Protein AF-A0A7W0XW41-F1 (afdb_monomer_lite)

Structure (mmCIF, N/CA/C/O backbone):
data_AF-A0A7W0XW41-F1
#
_entry.id   AF-A0A7W0XW41-F1
#
loop_
_atom_site.group_PDB
_atom_site.id
_atom_site.type_symbol
_atom_site.label_atom_id
_atom_site.label_alt_id
_atom_site.label_comp_id
_atom_site.label_asym_id
_atom_site.label_entity_id
_atom_site.label_seq_id
_atom_site.pdbx_PDB_ins_code
_atom_site.Cartn_x
_atom_site.Cartn_y
_atom_site.Cartn_z
_atom_site.occupancy
_atom_site.B_iso_or_equiv
_atom_site.auth_seq_id
_atom_site.auth_comp_id
_atom_site.auth_asym_id
_atom_site.auth_atom_id
_atom_site.pdbx_PDB_model_num
ATOM 1 N N . MET A 1 1 ? -7.358 -5.613 -7.151 1.00 91.31 1 MET A N 1
ATOM 2 C CA . MET A 1 1 ? -7.490 -4.285 -6.504 1.00 91.31 1 MET A CA 1
ATOM 3 C C . MET A 1 1 ? -6.872 -3.233 -7.420 1.00 91.31 1 MET A C 1
ATOM 5 O O . MET A 1 1 ? -5.934 -3.547 -8.140 1.00 91.31 1 MET A O 1
ATOM 9 N N . LEU A 1 2 ? -7.363 -1.990 -7.420 1.00 93.94 2 LEU A N 1
ATOM 10 C CA . LEU A 1 2 ? -6.757 -0.917 -8.222 1.00 93.94 2 LEU A CA 1
ATOM 11 C C . LEU A 1 2 ? -5.422 -0.433 -7.630 1.00 93.94 2 LEU A C 1
ATOM 13 O O . LEU A 1 2 ? -5.297 -0.264 -6.416 1.00 93.94 2 LEU A O 1
ATOM 17 N N . LEU A 1 3 ? -4.451 -0.116 -8.494 1.00 92.75 3 LEU A N 1
ATOM 18 C CA . LEU A 1 3 ? -3.142 0.414 -8.078 1.00 92.75 3 LEU A CA 1
ATOM 19 C C . LEU A 1 3 ? -3.260 1.767 -7.351 1.00 92.75 3 LEU A C 1
ATOM 21 O O . LEU A 1 3 ? -2.495 2.049 -6.431 1.00 92.75 3 LEU A O 1
ATOM 25 N N . SER A 1 4 ? -4.252 2.586 -7.710 1.00 96.75 4 SER A N 1
ATOM 26 C CA . SER A 1 4 ? -4.531 3.872 -7.057 1.00 96.75 4 SER A CA 1
ATOM 27 C C . SER A 1 4 ? -4.855 3.721 -5.568 1.00 96.75 4 SER A C 1
ATOM 29 O O . SER A 1 4 ? -4.373 4.508 -4.756 1.00 96.75 4 SER A O 1
ATOM 31 N N . ARG A 1 5 ? -5.601 2.676 -5.183 1.00 96.25 5 ARG A N 1
ATOM 32 C CA . ARG A 1 5 ? -5.901 2.372 -3.775 1.00 96.25 5 ARG A CA 1
ATOM 33 C C . ARG A 1 5 ? -4.618 2.120 -2.983 1.00 96.25 5 ARG A C 1
ATOM 35 O O . ARG A 1 5 ? -4.455 2.665 -1.895 1.00 96.25 5 ARG A O 1
ATOM 42 N N . LEU A 1 6 ? -3.694 1.350 -3.555 1.00 95.69 6 LEU A N 1
ATOM 43 C CA . LEU A 1 6 ? -2.394 1.051 -2.953 1.00 95.69 6 LEU A CA 1
ATOM 44 C C . LEU A 1 6 ? -1.512 2.302 -2.822 1.00 95.69 6 LEU A C 1
ATOM 46 O O . LEU A 1 6 ? -0.900 2.512 -1.774 1.00 95.69 6 LEU A O 1
ATOM 50 N N . ALA A 1 7 ? -1.485 3.152 -3.853 1.00 96.88 7 ALA A N 1
ATOM 51 C CA . ALA A 1 7 ? -0.746 4.413 -3.836 1.00 96.88 7 ALA A CA 1
ATOM 52 C C . ALA A 1 7 ? -1.255 5.360 -2.734 1.00 96.88 7 ALA A C 1
ATOM 54 O O . ALA A 1 7 ? -0.454 5.895 -1.969 1.00 96.88 7 ALA A O 1
ATOM 55 N N . ILE A 1 8 ? -2.579 5.494 -2.587 1.00 98.06 8 ILE A N 1
ATOM 56 C CA . ILE A 1 8 ? -3.202 6.292 -1.519 1.00 98.06 8 ILE A CA 1
ATOM 57 C C . ILE A 1 8 ? -2.796 5.764 -0.13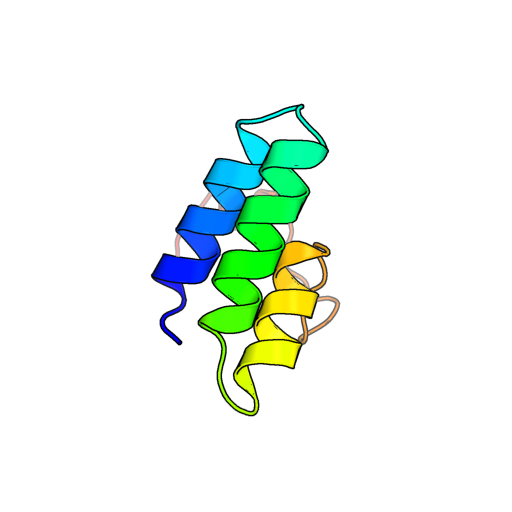7 1.00 98.06 8 ILE A C 1
ATOM 59 O O . ILE A 1 8 ? -2.369 6.544 0.717 1.00 98.06 8 ILE A O 1
ATOM 63 N N . THR A 1 9 ? -2.869 4.446 0.085 1.00 97.75 9 THR A N 1
ATOM 64 C CA . THR A 1 9 ? -2.444 3.840 1.358 1.00 97.75 9 THR A CA 1
ATOM 65 C C . THR A 1 9 ? -0.958 4.079 1.633 1.00 97.75 9 THR A C 1
ATOM 67 O O . THR A 1 9 ? -0.592 4.412 2.761 1.00 97.75 9 THR A O 1
ATOM 70 N N . SER A 1 10 ? -0.098 3.973 0.616 1.00 97.75 10 SER A N 1
ATOM 71 C CA . SER A 1 10 ? 1.335 4.270 0.741 1.00 97.75 10 SER A CA 1
ATOM 72 C C . SER A 1 10 ? 1.583 5.720 1.175 1.00 97.75 10 SER A C 1
ATOM 74 O O . SER A 1 10 ? 2.348 5.962 2.112 1.00 97.75 10 SER A O 1
ATOM 76 N N . SER A 1 11 ? 0.901 6.690 0.558 1.00 98.12 11 SER A N 1
ATOM 77 C CA . SER A 1 11 ? 0.987 8.102 0.952 1.00 98.12 11 SER A CA 1
ATOM 78 C C . SER A 1 11 ? 0.496 8.332 2.385 1.00 98.12 11 SER A C 1
ATOM 80 O O . SER A 1 11 ? 1.155 9.034 3.153 1.00 98.12 11 SER A O 1
ATOM 82 N N . ALA A 1 12 ? -0.608 7.695 2.789 1.00 98.12 12 ALA A N 1
ATOM 83 C CA . ALA A 1 12 ? -1.131 7.788 4.153 1.00 98.12 12 ALA A CA 1
ATOM 84 C C . ALA A 1 12 ? -0.158 7.205 5.198 1.00 98.12 12 ALA A C 1
ATOM 86 O O . ALA A 1 12 ? 0.038 7.795 6.262 1.00 98.12 12 ALA A O 1
ATOM 87 N N . LEU A 1 13 ? 0.503 6.082 4.888 1.00 97.62 13 LEU A N 1
ATOM 88 C CA . LEU A 1 13 ? 1.544 5.496 5.740 1.00 97.62 13 LEU A CA 1
ATOM 89 C C . LEU A 1 13 ? 2.763 6.411 5.890 1.00 97.62 13 LEU A C 1
ATOM 91 O O . LEU A 1 13 ? 3.334 6.482 6.982 1.00 97.62 13 LEU A O 1
ATOM 95 N N . ALA A 1 14 ? 3.169 7.090 4.816 1.00 97.44 14 ALA A N 1
ATOM 96 C CA . ALA A 1 14 ? 4.282 8.037 4.838 1.00 97.44 14 ALA A CA 1
ATOM 97 C C . ALA A 1 14 ? 3.950 9.304 5.647 1.00 97.44 14 ALA A C 1
ATOM 99 O O . ALA A 1 14 ? 4.814 9.828 6.348 1.00 97.44 14 ALA A O 1
ATOM 100 N N . ALA A 1 15 ? 2.693 9.754 5.608 1.00 98.31 15 ALA A N 1
ATOM 101 C CA . ALA A 1 15 ? 2.229 10.957 6.296 1.00 98.31 15 ALA A CA 1
ATOM 102 C C . ALA A 1 15 ? 2.116 10.811 7.828 1.00 98.31 15 ALA A C 1
ATOM 104 O O . ALA A 1 15 ? 1.976 11.811 8.530 1.00 98.31 15 ALA A O 1
ATOM 105 N N . THR A 1 16 ? 2.183 9.592 8.376 1.00 98.06 16 THR A N 1
ATOM 106 C CA . THR A 1 16 ? 2.029 9.345 9.819 1.00 98.06 16 THR A CA 1
ATOM 107 C C . THR A 1 16 ? 3.256 8.691 10.454 1.00 98.06 16 THR A C 1
ATOM 109 O O . THR A 1 16 ? 3.905 7.816 9.879 1.00 98.06 16 THR A O 1
ATOM 112 N N . ARG A 1 17 ? 3.558 9.067 11.705 1.00 97.56 17 ARG A N 1
ATOM 113 C CA . ARG A 1 17 ? 4.553 8.377 12.551 1.00 97.56 17 ARG A CA 1
ATOM 114 C C . ARG A 1 17 ? 3.927 7.362 13.513 1.00 97.56 17 ARG A C 1
ATOM 116 O O . ARG A 1 17 ? 4.648 6.543 14.078 1.00 97.56 17 ARG A O 1
ATOM 123 N N . SER A 1 18 ? 2.603 7.376 13.684 1.00 98.44 18 SER A N 1
ATOM 124 C CA . SER A 1 18 ? 1.906 6.480 14.611 1.00 98.44 18 SER A CA 1
ATOM 125 C C . SER A 1 18 ? 1.939 5.041 14.105 1.00 98.44 18 SER A C 1
ATOM 127 O O . SER A 1 18 ? 1.311 4.698 13.103 1.00 98.44 18 SER A O 1
ATOM 129 N N . ARG A 1 19 ? 2.640 4.166 14.831 1.00 98.00 19 ARG A N 1
ATOM 130 C CA . ARG A 1 19 ? 2.684 2.725 14.533 1.00 98.00 19 ARG A CA 1
ATOM 131 C C . ARG A 1 19 ? 1.295 2.087 14.560 1.00 98.00 19 ARG A C 1
ATOM 133 O O . ARG A 1 19 ? 1.027 1.197 13.758 1.00 98.00 19 ARG A O 1
ATOM 140 N N . LEU A 1 20 ? 0.418 2.550 15.452 1.00 98.62 20 LEU A N 1
ATOM 141 C CA . LEU A 1 20 ? -0.953 2.057 15.550 1.00 98.62 20 LEU A CA 1
ATOM 142 C C . LEU A 1 20 ? -1.754 2.408 14.292 1.00 98.62 20 LEU A C 1
ATOM 144 O O . LEU A 1 20 ? -2.373 1.528 13.705 1.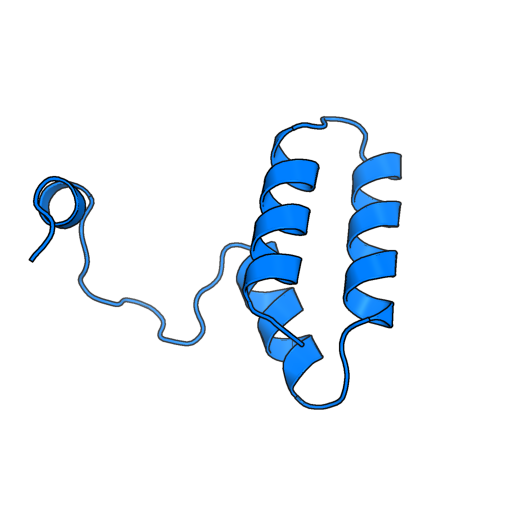00 98.62 20 LEU A O 1
ATOM 148 N N . THR A 1 21 ? -1.668 3.659 13.833 1.00 98.44 21 THR A N 1
ATOM 149 C CA . THR A 1 21 ? -2.327 4.103 12.595 1.00 98.44 21 THR A CA 1
ATOM 150 C C . THR A 1 21 ? -1.796 3.336 11.389 1.00 98.44 21 THR A C 1
ATOM 152 O O . THR A 1 21 ? -2.583 2.865 10.571 1.00 98.44 21 THR A O 1
ATOM 155 N N . LYS A 1 22 ? -0.473 3.128 11.307 1.00 98.31 22 LYS A N 1
ATOM 156 C CA . LYS A 1 22 ? 0.122 2.306 10.243 1.00 98.31 22 LYS A CA 1
ATOM 157 C C . LYS A 1 22 ? -0.429 0.884 10.240 1.00 98.31 22 LYS A C 1
ATOM 159 O O . LYS A 1 22 ? -0.782 0.375 9.182 1.00 98.31 22 LYS A O 1
ATOM 164 N N . ARG A 1 23 ? -0.538 0.257 11.415 1.00 98.44 23 ARG A N 1
ATOM 165 C CA . ARG A 1 23 ? -1.112 -1.087 11.557 1.00 98.44 23 ARG A CA 1
ATOM 166 C C . ARG A 1 23 ? -2.550 -1.139 11.041 1.00 98.44 23 ARG A C 1
ATOM 168 O O . ARG A 1 23 ? -2.882 -2.071 10.319 1.00 98.44 23 ARG A O 1
ATOM 175 N N . THR A 1 24 ? -3.374 -0.151 11.386 1.00 98.50 24 THR A N 1
ATOM 176 C CA . THR A 1 24 ? -4.765 -0.074 10.920 1.00 98.50 24 THR A CA 1
ATOM 177 C C . THR A 1 24 ? -4.843 0.048 9.399 1.00 98.50 24 THR A C 1
ATOM 179 O O . THR A 1 24 ? -5.498 -0.779 8.772 1.00 98.50 24 THR A O 1
ATOM 182 N N . LEU A 1 25 ? -4.101 0.988 8.802 1.00 98.25 25 LEU A N 1
ATOM 183 C CA . LEU A 1 25 ? -4.066 1.192 7.347 1.00 98.25 25 LEU A CA 1
ATOM 184 C C . LEU A 1 25 ? -3.608 -0.063 6.588 1.00 98.25 25 LEU A C 1
ATOM 186 O O . LEU A 1 25 ? -4.199 -0.429 5.574 1.00 98.25 25 LEU A O 1
ATOM 190 N N . ILE A 1 26 ? -2.571 -0.744 7.093 1.00 97.44 26 ILE A N 1
ATOM 191 C CA . ILE A 1 26 ? -2.079 -2.002 6.511 1.00 97.44 26 ILE A CA 1
ATOM 192 C C . ILE A 1 26 ? -3.146 -3.096 6.621 1.00 97.44 26 ILE A C 1
ATOM 194 O O . ILE A 1 26 ? -3.394 -3.813 5.657 1.00 97.44 26 ILE A O 1
ATOM 198 N N . ALA A 1 27 ? -3.801 -3.230 7.775 1.00 97.88 27 ALA A N 1
ATOM 199 C CA . ALA A 1 27 ? -4.835 -4.242 7.960 1.00 97.88 27 ALA A CA 1
ATOM 200 C C . ALA A 1 27 ? -6.053 -4.006 7.054 1.00 97.88 27 ALA A C 1
ATOM 202 O O . ALA A 1 27 ? -6.643 -4.969 6.576 1.00 97.88 27 ALA A O 1
ATOM 203 N N . GLU A 1 28 ? -6.435 -2.751 6.827 1.00 97.50 28 GLU A N 1
ATOM 204 C CA . GLU A 1 28 ? -7.533 -2.389 5.926 1.00 97.50 28 GLU A CA 1
ATOM 205 C C . GLU A 1 28 ? -7.209 -2.731 4.474 1.00 97.50 28 GLU A C 1
ATOM 207 O O . GLU A 1 28 ? -7.957 -3.472 3.847 1.00 97.50 28 GLU A O 1
ATOM 212 N N . VAL A 1 29 ? -6.063 -2.285 3.952 1.00 97.31 29 VAL A N 1
ATOM 213 C CA . VAL A 1 29 ? -5.714 -2.565 2.549 1.00 97.31 29 VAL A CA 1
ATOM 214 C C . VAL A 1 29 ? -5.483 -4.057 2.286 1.00 97.31 29 VAL A C 1
ATOM 216 O O . VAL A 1 29 ? -5.758 -4.530 1.190 1.00 97.31 29 VAL A O 1
ATOM 219 N N . LEU A 1 30 ? -5.008 -4.818 3.281 1.00 96.06 30 LEU A N 1
ATOM 220 C CA . LEU A 1 30 ? -4.881 -6.273 3.163 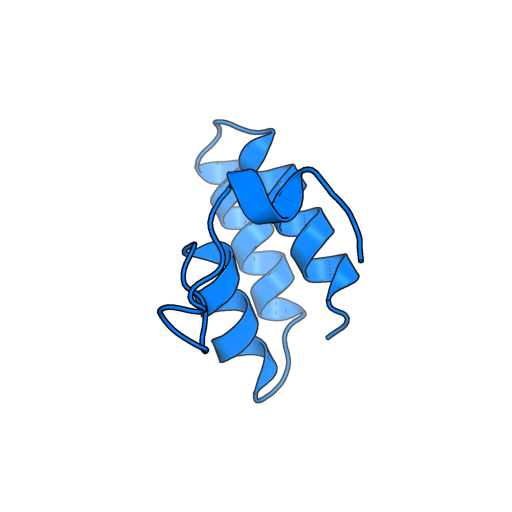1.00 96.06 30 LEU A CA 1
ATOM 221 C C . LEU A 1 30 ? -6.237 -6.986 3.197 1.00 96.06 30 LEU A C 1
ATOM 223 O O . LEU A 1 30 ? -6.368 -8.025 2.562 1.00 96.06 30 LEU A O 1
ATOM 227 N N . ARG A 1 31 ? -7.237 -6.441 3.903 1.00 95.38 31 ARG A N 1
ATOM 228 C CA . ARG A 1 31 ? -8.622 -6.940 3.852 1.00 95.38 31 ARG A CA 1
ATOM 229 C C . ARG A 1 31 ? -9.290 -6.638 2.509 1.00 95.38 31 ARG A C 1
ATOM 231 O O . ARG A 1 31 ? -10.066 -7.460 2.038 1.00 95.38 31 ARG A O 1
ATOM 238 N N . ASP A 1 32 ? -8.968 -5.496 1.902 1.00 94.81 32 ASP A N 1
ATOM 239 C CA . ASP A 1 32 ? -9.457 -5.109 0.570 1.00 94.81 32 ASP A CA 1
ATOM 240 C C . ASP A 1 32 ? -8.802 -5.935 -0.562 1.00 94.81 32 ASP A C 1
ATOM 242 O O . ASP A 1 32 ? -9.354 -6.046 -1.658 1.00 94.81 32 ASP A O 1
ATOM 246 N N . ALA A 1 33 ? -7.602 -6.481 -0.333 1.00 96.06 33 ALA A N 1
ATOM 247 C CA . ALA A 1 33 ? -6.851 -7.245 -1.326 1.00 96.06 33 ALA A CA 1
ATOM 248 C C . ALA A 1 33 ? -7.401 -8.672 -1.487 1.00 96.06 33 ALA A C 1
ATOM 250 O O . ALA A 1 33 ? -7.571 -9.404 -0.515 1.00 96.06 33 ALA A O 1
ATOM 251 N N . THR A 1 34 ? -7.615 -9.103 -2.732 1.00 91.19 34 THR A N 1
ATOM 252 C CA . THR A 1 34 ? -8.196 -10.415 -3.058 1.00 91.19 34 THR A CA 1
ATOM 253 C C . THR A 1 34 ? -7.252 -11.251 -3.913 1.00 91.19 34 THR A C 1
ATOM 255 O O . THR A 1 34 ? -6.619 -10.725 -4.827 1.00 91.19 34 THR A O 1
ATOM 258 N N . GLY A 1 35 ? -7.186 -12.561 -3.662 1.00 89.75 35 GLY A N 1
ATOM 259 C CA . GLY A 1 35 ? -6.384 -13.490 -4.466 1.00 89.75 35 GLY A CA 1
ATOM 260 C C . GLY A 1 35 ? -4.919 -13.056 -4.583 1.00 89.75 35 GLY A C 1
ATOM 261 O O . GLY A 1 35 ? -4.252 -12.791 -3.580 1.00 89.75 35 GLY A O 1
ATOM 262 N N . ASP A 1 36 ? -4.437 -12.936 -5.819 1.00 87.69 36 ASP A N 1
ATOM 263 C CA . ASP A 1 36 ? -3.037 -12.618 -6.129 1.00 87.69 36 ASP A CA 1
ATOM 264 C C . ASP A 1 36 ? -2.622 -11.177 -5.782 1.00 87.69 36 ASP A C 1
ATOM 266 O O . ASP A 1 36 ? -1.423 -10.866 -5.736 1.00 87.69 36 ASP A O 1
ATOM 270 N N . ASP A 1 37 ? -3.582 -10.291 -5.486 1.00 94.06 37 ASP A N 1
ATOM 271 C CA . ASP A 1 37 ? -3.296 -8.907 -5.097 1.00 94.06 37 ASP A CA 1
ATOM 272 C C . ASP A 1 37 ? -2.507 -8.831 -3.787 1.00 94.06 37 ASP A C 1
ATOM 274 O O . ASP A 1 37 ? -1.697 -7.920 -3.609 1.00 94.06 37 ASP A O 1
ATOM 278 N N . VAL A 1 38 ? -2.710 -9.780 -2.867 1.00 95.38 38 VAL A N 1
ATOM 279 C CA . VAL A 1 38 ? -2.094 -9.749 -1.530 1.00 95.38 38 VAL A CA 1
ATOM 280 C C . VAL A 1 38 ? -0.570 -9.706 -1.637 1.00 95.38 38 VAL A C 1
ATOM 282 O O . VAL A 1 38 ? 0.080 -8.867 -1.011 1.00 95.38 38 VAL A O 1
ATOM 285 N N . ALA A 1 39 ? 0.009 -10.552 -2.492 1.00 93.19 39 ALA A N 1
ATOM 286 C CA . ALA A 1 39 ? 1.452 -10.583 -2.716 1.00 93.19 39 ALA A CA 1
ATOM 287 C C . ALA A 1 39 ? 1.973 -9.258 -3.302 1.00 93.19 39 ALA A C 1
ATOM 289 O O . ALA A 1 39 ? 3.071 -8.812 -2.961 1.00 93.19 39 ALA A O 1
ATOM 290 N N . ILE A 1 40 ? 1.183 -8.606 -4.162 1.00 93.44 40 ILE A N 1
ATOM 291 C CA . ILE A 1 40 ? 1.517 -7.300 -4.739 1.00 93.44 40 ILE A CA 1
ATOM 292 C C . ILE A 1 40 ? 1.500 -6.230 -3.643 1.00 93.44 40 ILE A C 1
ATOM 294 O O . ILE A 1 40 ? 2.491 -5.525 -3.470 1.00 93.44 40 ILE A O 1
ATOM 298 N N . VAL A 1 41 ? 0.424 -6.142 -2.861 1.00 95.94 41 VAL A N 1
ATOM 299 C CA . VAL A 1 41 ? 0.289 -5.159 -1.773 1.00 95.94 41 VAL A CA 1
ATOM 300 C C . VAL A 1 41 ? 1.445 -5.267 -0.784 1.00 95.94 41 VAL A C 1
ATOM 302 O O . VAL A 1 41 ? 2.077 -4.259 -0.465 1.00 95.94 41 VAL A O 1
ATOM 305 N N . VAL A 1 42 ? 1.770 -6.486 -0.347 1.00 95.06 42 VAL A N 1
ATOM 306 C CA . VAL A 1 42 ? 2.879 -6.734 0.586 1.00 95.06 42 VAL A CA 1
ATOM 307 C C . VAL A 1 42 ? 4.221 -6.310 -0.015 1.00 95.06 42 VAL A C 1
ATOM 309 O O . VAL A 1 42 ? 5.002 -5.627 0.653 1.00 95.06 42 VAL A O 1
ATOM 312 N N . SER A 1 43 ? 4.492 -6.661 -1.277 1.00 94.38 43 SER A N 1
ATOM 313 C CA . SER A 1 43 ? 5.730 -6.270 -1.964 1.00 94.38 43 SER A CA 1
ATOM 314 C C . SER A 1 43 ? 5.878 -4.743 -2.000 1.00 94.38 43 SER A C 1
ATOM 316 O O . SER A 1 43 ? 6.852 -4.189 -1.495 1.00 94.38 43 SER A O 1
ATOM 318 N N . TYR A 1 44 ? 4.874 -4.033 -2.509 1.00 94.38 44 TYR A N 1
ATOM 319 C CA . TYR A 1 44 ? 4.952 -2.581 -2.674 1.00 94.38 44 TYR A CA 1
ATOM 320 C C . TYR A 1 44 ? 5.017 -1.829 -1.336 1.00 94.38 44 TYR A C 1
ATOM 322 O O . TYR A 1 44 ? 5.841 -0.926 -1.194 1.00 94.38 44 TYR A O 1
ATOM 330 N N . LEU A 1 45 ? 4.217 -2.209 -0.329 1.00 95.56 45 LEU A N 1
ATOM 331 C CA . LEU A 1 45 ? 4.237 -1.535 0.981 1.00 95.56 45 LEU A CA 1
ATOM 332 C C . LEU A 1 45 ? 5.492 -1.836 1.810 1.00 95.56 45 LEU A C 1
ATOM 334 O O . LEU A 1 45 ? 5.813 -1.077 2.723 1.00 95.56 45 LEU A O 1
ATOM 338 N N . SER A 1 46 ? 6.221 -2.906 1.488 1.00 94.38 46 SER A N 1
ATOM 339 C CA . SER A 1 46 ? 7.549 -3.180 2.055 1.00 94.38 46 SER A CA 1
ATOM 340 C C . SER A 1 46 ? 8.684 -2.459 1.316 1.00 94.38 46 SER A C 1
ATOM 342 O O . SER A 1 46 ? 9.844 -2.604 1.694 1.00 94.38 46 SER A O 1
ATOM 344 N N . GLY A 1 47 ? 8.374 -1.673 0.277 1.00 91.62 47 GLY A N 1
ATOM 345 C CA . GLY A 1 47 ? 9.375 -0.986 -0.542 1.00 91.62 47 GLY A CA 1
ATOM 346 C C . GLY A 1 47 ? 10.115 -1.911 -1.510 1.00 91.62 47 GLY A C 1
ATOM 347 O O . GLY A 1 47 ? 11.191 -1.558 -1.992 1.00 91.62 47 GLY A O 1
ATOM 348 N N . SER A 1 48 ? 9.563 -3.093 -1.798 1.00 91.44 48 SER A N 1
ATOM 349 C CA . SER A 1 48 ? 10.149 -4.060 -2.724 1.00 91.44 48 SER A CA 1
ATOM 350 C C . SER A 1 48 ? 9.365 -4.126 -4.037 1.00 91.44 48 SER A C 1
ATOM 352 O O . SER A 1 48 ? 8.137 -4.193 -4.063 1.00 91.44 48 SER A O 1
ATOM 354 N N . LEU A 1 49 ? 10.086 -4.125 -5.159 1.00 88.44 49 LEU A N 1
ATOM 355 C CA . LEU A 1 49 ? 9.506 -4.325 -6.486 1.00 88.44 49 LEU A CA 1
ATOM 356 C C . LEU A 1 49 ? 9.575 -5.801 -6.876 1.00 88.44 49 LEU A C 1
ATOM 358 O O . LEU A 1 49 ? 10.607 -6.451 -6.693 1.00 88.44 49 LEU A O 1
ATOM 362 N N . ARG A 1 50 ? 8.519 -6.311 -7.517 1.00 87.81 50 ARG A N 1
ATOM 363 C CA . ARG A 1 50 ? 8.492 -7.694 -8.027 1.00 87.81 50 ARG A CA 1
ATOM 364 C C . ARG A 1 50 ? 9.502 -7.915 -9.153 1.00 87.81 50 ARG A C 1
ATOM 366 O O . ARG A 1 50 ? 10.070 -8.994 -9.278 1.00 87.81 50 ARG A O 1
ATOM 373 N N . GLN A 1 51 ? 9.749 -6.872 -9.936 1.00 89.00 51 GLN A N 1
ATOM 374 C CA . GLN A 1 51 ? 10.644 -6.850 -11.088 1.00 89.00 51 GLN A CA 1
ATOM 375 C C . GLN A 1 51 ? 12.131 -6.779 -10.691 1.00 89.00 51 GLN A C 1
ATOM 377 O O . GLN A 1 51 ? 12.994 -6.831 -11.563 1.00 89.00 51 GLN A O 1
ATOM 382 N N . ARG A 1 52 ? 12.450 -6.684 -9.387 1.00 83.00 52 ARG A N 1
ATOM 383 C CA . ARG A 1 52 ? 13.814 -6.492 -8.864 1.00 83.00 52 ARG A CA 1
ATOM 384 C C . ARG A 1 52 ? 14.472 -5.240 -9.470 1.00 83.00 52 ARG A C 1
ATOM 386 O O . ARG A 1 52 ? 13.851 -4.183 -9.525 1.00 83.00 52 ARG A O 1
ATOM 393 N N . ARG A 1 53 ? 15.754 -5.317 -9.843 1.00 86.56 53 ARG A N 1
ATOM 394 C CA . ARG A 1 53 ? 16.536 -4.179 -10.337 1.00 86.56 53 ARG A CA 1
ATOM 395 C C . ARG A 1 53 ? 16.084 -3.835 -11.758 1.00 86.56 53 ARG A C 1
ATOM 397 O O . ARG A 1 53 ? 16.424 -4.536 -12.700 1.00 86.56 53 ARG A O 1
ATOM 404 N N . THR A 1 54 ? 15.348 -2.738 -11.901 1.00 88.94 54 THR A N 1
ATOM 405 C CA . THR A 1 54 ? 14.787 -2.273 -13.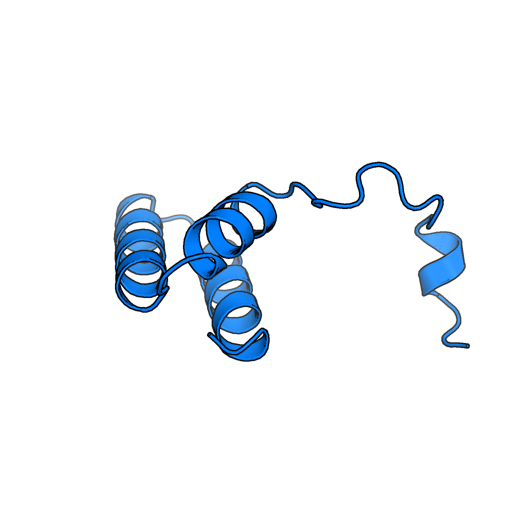183 1.00 88.94 54 THR A CA 1
ATOM 406 C C . THR A 1 54 ? 15.775 -1.486 -14.047 1.00 88.94 54 THR A C 1
ATOM 408 O O . THR A 1 54 ? 15.442 -1.107 -15.161 1.00 88.94 54 THR A O 1
ATOM 411 N N . GLY A 1 55 ? 16.976 -1.189 -13.537 1.00 90.19 55 GLY A N 1
ATOM 412 C CA . GLY A 1 55 ? 17.957 -0.343 -14.228 1.00 90.19 55 GLY A CA 1
ATOM 413 C C . GLY A 1 55 ? 17.592 1.147 -14.272 1.00 90.19 55 GLY A C 1
ATOM 414 O O . GLY A 1 55 ? 18.360 1.936 -14.809 1.00 90.19 55 GLY A O 1
ATOM 415 N N . VAL A 1 56 ? 16.464 1.549 -13.675 1.00 88.75 56 VAL A N 1
ATOM 416 C CA . VAL A 1 56 ? 16.003 2.943 -13.654 1.00 88.75 56 VAL A CA 1
ATOM 417 C C . VAL A 1 56 ? 16.677 3.699 -12.511 1.00 88.75 56 VAL A C 1
ATOM 419 O O . VAL A 1 56 ? 16.459 3.403 -11.336 1.00 88.75 56 VAL A O 1
ATOM 422 N N . GLY A 1 57 ? 17.508 4.679 -12.860 1.00 88.88 57 GLY A N 1
ATOM 423 C CA . GLY A 1 57 ? 18.131 5.593 -11.903 1.00 88.88 57 GLY A CA 1
ATOM 424 C C . GLY A 1 57 ? 17.342 6.892 -11.730 1.00 88.88 57 GLY A C 1
ATOM 425 O O . GLY A 1 57 ? 16.615 7.309 -12.626 1.00 88.88 57 GLY A O 1
ATOM 426 N N . TRP A 1 58 ? 17.556 7.594 -10.612 1.00 89.44 58 TRP A N 1
ATOM 427 C CA . TRP A 1 58 ? 16.902 8.883 -10.327 1.00 89.44 58 TRP A CA 1
ATOM 428 C C . TRP A 1 58 ? 17.051 9.912 -11.460 1.00 89.44 58 TRP A C 1
ATOM 430 O O . TRP A 1 58 ? 16.091 10.593 -11.798 1.00 89.44 58 TRP A O 1
ATOM 440 N N . ARG A 1 59 ? 18.229 9.993 -12.099 1.00 91.75 59 ARG A N 1
ATOM 441 C CA . ARG A 1 59 ? 18.469 10.917 -13.228 1.00 91.75 59 ARG A CA 1
ATOM 442 C C . ARG A 1 59 ? 17.567 10.627 -14.429 1.00 91.75 59 ARG A C 1
ATOM 444 O O . ARG A 1 59 ? 17.204 11.556 -15.133 1.00 91.75 59 ARG A O 1
ATOM 451 N N . MET A 1 60 ? 17.190 9.366 -14.640 1.00 90.88 60 MET A N 1
ATOM 452 C CA . MET A 1 60 ? 16.314 8.968 -15.746 1.00 90.88 60 MET A CA 1
ATOM 453 C C . MET A 1 60 ? 14.856 9.368 -15.49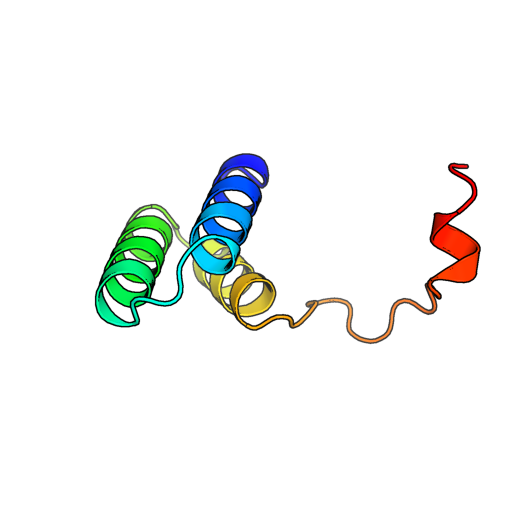7 1.00 90.88 60 MET A C 1
ATOM 455 O O . MET A 1 60 ? 14.106 9.499 -16.448 1.00 90.88 60 MET A O 1
ATOM 459 N N . LEU A 1 61 ? 14.460 9.590 -14.238 1.00 90.50 61 LEU A N 1
ATOM 460 C CA . LEU A 1 61 ? 13.105 10.019 -13.873 1.00 90.50 61 LEU A CA 1
ATOM 461 C C . LEU A 1 61 ? 12.898 11.539 -13.985 1.00 90.50 61 LEU A C 1
ATOM 463 O O . LEU A 1 61 ? 11.777 12.008 -13.820 1.00 90.50 61 LEU A O 1
ATOM 467 N N . GLN A 1 62 ? 13.959 12.314 -14.234 1.00 91.94 62 GLN A N 1
ATOM 468 C CA . GLN A 1 62 ? 13.876 13.779 -14.337 1.00 91.94 62 GLN A CA 1
ATOM 469 C C . GLN A 1 62 ? 13.322 14.252 -15.685 1.00 91.94 62 GLN A C 1
ATOM 471 O O . GLN A 1 62 ? 12.826 15.371 -15.775 1.00 91.94 62 GLN A O 1
ATOM 476 N N . ALA A 1 63 ? 13.391 13.408 -16.713 1.00 84.12 63 ALA A N 1
ATOM 477 C CA . ALA A 1 63 ? 12.752 13.634 -17.998 1.00 84.12 63 ALA A CA 1
ATOM 478 C C . ALA A 1 63 ? 11.700 12.540 -18.196 1.00 84.12 63 ALA A C 1
ATOM 480 O O . ALA A 1 63 ? 12.034 11.355 -18.175 1.00 84.12 63 ALA A O 1
ATOM 481 N N . MET A 1 64 ? 10.432 12.927 -18.345 1.00 74.56 64 MET A N 1
ATOM 482 C CA . MET A 1 64 ? 9.425 11.987 -18.833 1.00 74.56 64 MET A CA 1
ATOM 483 C C . MET A 1 64 ? 9.739 11.644 -20.298 1.00 74.56 64 MET A C 1
ATOM 485 O O . MET A 1 64 ? 10.170 12.543 -21.026 1.00 74.56 64 MET A O 1
ATOM 489 N N . PRO A 1 65 ? 9.576 10.373 -20.709 1.00 62.44 65 PRO A N 1
ATOM 490 C CA . PRO A 1 65 ? 9.619 10.008 -22.120 1.00 62.44 65 PRO A CA 1
ATOM 491 C C . PRO A 1 65 ? 8.528 10.719 -22.928 1.00 62.44 65 PRO A C 1
ATOM 493 O O . PRO A 1 65 ? 7.474 11.057 -22.338 1.00 62.44 65 PRO A O 1
#

Foldseek 3Di:
DDVVLLVVLLVVCVVDPDPVVNVVSLVVVCVVADDPRNVVSVQVSVVHDPVHCPVDDPVNVVDDD

pLDDT: mean 93.33, std 6.01, range [62.44, 98.62]

Secondary structure (DSSP, 8-state):
--HHHHHHHHHHHHH---HHHHHHHHHHHHHH--TTHHH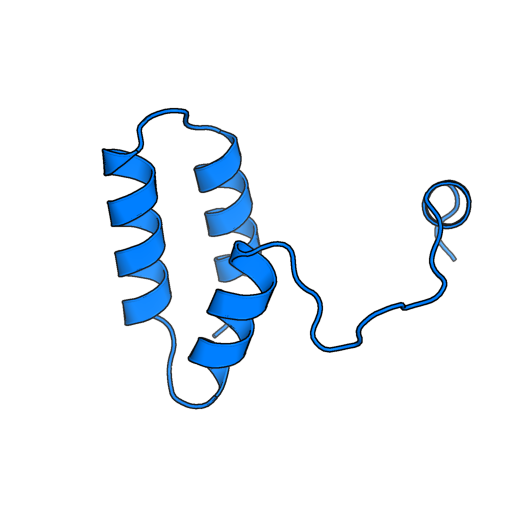HHHHHHTT--TT------GGGGSS--

Radius of gyration: 13.76 Å; chains: 1; bounding box: 28×27×38 Å

Sequence (65 aa):
MLLSRLAITSSALAATRSRLTKRTLIAEVLRDATGDDVAIVVSYLSGSLRQRRTGVGWRMLQAMP